Protein AF-A0A527VNP3-F1 (afdb_monomer)

pLDDT: mean 78.54, std 12.72, range [43.0, 92.5]

Sequence (93 aa):
SRLGRIAVDTNERRDVARIMLRPEQILLKRTSREGMSGTPDMLFGEVTDCEFAGAVCTVAVRLLNSPDPPDAAAIGNTPLILRRTGMDAPSVG

Mean predicted aligned error: 8.23 Å

Foldseek 3Di:
DCVQWDFDDDPVDTDIHGHDDDQANDDDDDDDPVRVVDDPPDWDWFFADWADDDQKIKTFTQIDDDPDQPPPVPPNGGTRIHMDGRVCTDDGD

Solvent-accessible surface area (backbone atoms only — not comparable to full-atom values): 5955 Å² total; per-residue (Å²): 96,62,81,45,50,43,86,39,86,46,105,87,46,85,46,72,48,77,52,89,74,59,41,84,78,62,86,87,76,94,73,55,80,78,62,66,75,58,63,94,87,66,84,50,62,37,29,77,40,65,48,79,69,67,74,34,20,44,35,29,31,39,69,73,64,57,80,64,64,51,100,45,100,72,55,60,80,53,48,51,64,33,66,44,58,32,93,70,60,68,67,69,94

Radius of gyration: 15.31 Å; Cα contacts (8 Å, |Δi|>4): 138; chains: 1; bounding box: 34×30×46 Å

Structure (mmCIF, N/CA/C/O backbone):
data_AF-A0A527VNP3-F1
#
_entry.id   AF-A0A527VNP3-F1
#
loop_
_atom_site.group_PDB
_atom_site.id
_atom_site.type_symbol
_atom_site.label_atom_id
_atom_site.label_alt_id
_atom_site.label_comp_id
_atom_site.label_asym_id
_atom_site.label_entity_id
_atom_site.label_seq_id
_atom_site.pdbx_PDB_ins_code
_atom_site.Cartn_x
_atom_site.Cartn_y
_atom_site.Cartn_z
_atom_site.occupancy
_atom_site.B_iso_or_equiv
_atom_site.auth_seq_id
_atom_site.auth_comp_id
_atom_site.auth_asym_id
_atom_site.auth_atom_id
_atom_site.pdbx_PDB_model_num
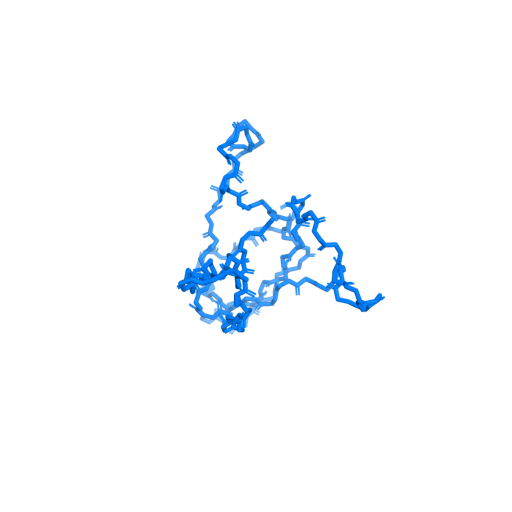ATOM 1 N N . SER A 1 1 ? -4.347 6.217 12.658 1.00 58.69 1 SER A N 1
ATOM 2 C CA . SER A 1 1 ? -4.706 5.731 11.325 1.00 58.69 1 SER A CA 1
ATOM 3 C C . SER A 1 1 ? -6.003 4.992 11.477 1.00 58.69 1 SER A C 1
ATOM 5 O O . SER A 1 1 ? -6.067 3.996 12.194 1.00 58.69 1 SER A O 1
ATOM 7 N N . ARG A 1 2 ? -7.059 5.552 10.885 1.00 69.94 2 ARG A N 1
ATOM 8 C CA . ARG A 1 2 ? -8.403 4.968 10.896 1.00 69.94 2 ARG A CA 1
ATOM 9 C C . ARG A 1 2 ? -8.592 3.920 9.789 1.00 69.94 2 ARG A C 1
ATOM 11 O O . ARG A 1 2 ? -9.694 3.410 9.636 1.00 69.94 2 ARG A O 1
ATOM 18 N N . LEU A 1 3 ? -7.554 3.594 9.006 1.00 81.50 3 LEU A N 1
ATOM 19 C CA . LEU A 1 3 ? -7.695 2.643 7.903 1.00 81.50 3 LEU A CA 1
ATOM 20 C C . LEU A 1 3 ? -8.129 1.274 8.434 1.00 81.50 3 LEU A C 1
ATOM 22 O O . LEU A 1 3 ? -7.480 0.711 9.315 1.00 81.50 3 LEU A O 1
ATOM 26 N N . GLY A 1 4 ? -9.246 0.768 7.915 1.00 82.81 4 GLY A N 1
ATOM 27 C CA . GLY A 1 4 ? -9.820 -0.500 8.354 1.00 82.81 4 GLY A CA 1
ATOM 28 C C . GLY A 1 4 ? -10.343 -0.494 9.796 1.00 82.81 4 GLY A C 1
ATOM 29 O O . GLY A 1 4 ? -10.544 -1.568 10.353 1.00 82.81 4 GLY A O 1
ATOM 30 N N . ARG A 1 5 ? -10.559 0.674 10.420 1.00 83.44 5 ARG A N 1
ATOM 31 C CA . ARG A 1 5 ? -11.139 0.797 11.766 1.00 83.44 5 ARG A CA 1
ATOM 32 C C . ARG A 1 5 ? -12.459 1.545 11.720 1.00 83.44 5 ARG A C 1
ATOM 34 O O . ARG A 1 5 ? -12.528 2.646 11.180 1.00 83.44 5 ARG A O 1
ATOM 41 N N . ILE A 1 6 ? -13.485 0.961 12.327 1.00 84.38 6 ILE A N 1
ATOM 42 C CA . ILE A 1 6 ? -14.831 1.531 12.401 1.00 84.38 6 ILE A CA 1
ATOM 43 C C . ILE A 1 6 ? -15.193 1.676 13.876 1.00 84.38 6 ILE A C 1
ATOM 45 O O . ILE A 1 6 ? -15.093 0.712 14.635 1.00 84.38 6 ILE A O 1
ATOM 49 N N . ALA A 1 7 ? -15.589 2.884 14.282 1.00 84.75 7 ALA A N 1
ATOM 50 C CA . ALA A 1 7 ? -16.124 3.109 15.618 1.00 84.75 7 ALA A CA 1
ATOM 51 C C . ALA A 1 7 ? -17.464 2.379 15.746 1.00 84.75 7 ALA A C 1
ATOM 53 O O . ALA A 1 7 ? -18.344 2.551 14.903 1.00 84.75 7 ALA A O 1
ATOM 54 N N . VAL A 1 8 ? -17.602 1.569 16.790 1.00 86.06 8 VAL A N 1
ATOM 55 C CA . VAL A 1 8 ? -18.843 0.870 17.108 1.00 86.06 8 VAL A CA 1
ATOM 56 C C . VAL A 1 8 ? -19.375 1.452 18.405 1.00 86.06 8 VAL A C 1
ATOM 58 O O . VAL A 1 8 ? -18.695 1.432 19.433 1.00 86.06 8 VAL A O 1
ATOM 61 N N . ASP A 1 9 ? -20.586 1.994 18.337 1.00 80.62 9 ASP A N 1
ATOM 62 C CA . ASP A 1 9 ? -21.315 2.422 19.521 1.00 80.62 9 ASP A CA 1
ATOM 63 C C . ASP A 1 9 ? -22.196 1.260 19.979 1.00 80.62 9 ASP A C 1
ATOM 65 O O . ASP A 1 9 ? -23.117 0.844 19.273 1.00 80.62 9 ASP A O 1
ATOM 69 N N . THR A 1 10 ? -21.867 0.681 21.129 1.00 73.69 10 THR A N 1
ATOM 70 C CA . THR A 1 10 ? -22.751 -0.262 21.816 1.00 73.69 10 THR A CA 1
ATOM 71 C C . THR A 1 10 ? -23.249 0.416 23.081 1.00 73.69 10 THR A C 1
ATOM 73 O O . THR A 1 10 ? -22.483 1.144 23.708 1.00 73.69 10 THR A O 1
ATOM 76 N N . ASN A 1 11 ? -24.508 0.167 23.466 1.00 71.38 11 ASN A N 1
ATOM 77 C CA . ASN A 1 11 ? -25.201 0.835 24.583 1.00 71.38 11 ASN A CA 1
ATOM 78 C C . ASN A 1 11 ? -24.415 0.878 25.913 1.00 71.38 11 ASN A C 1
ATOM 80 O O . ASN A 1 11 ? -24.774 1.652 26.795 1.00 71.38 11 ASN A O 1
ATOM 84 N N . GLU A 1 12 ? -23.352 0.082 26.065 1.00 68.19 12 GLU A N 1
ATOM 85 C CA . GLU A 1 12 ? -22.536 0.007 27.279 1.00 68.19 12 GLU A CA 1
ATOM 86 C C . GLU A 1 12 ? -21.028 0.253 27.052 1.00 68.19 12 GLU A C 1
ATOM 88 O O . GLU A 1 12 ? -20.281 0.387 28.024 1.00 68.19 12 GLU A O 1
ATOM 93 N N . ARG A 1 13 ? -20.536 0.346 25.801 1.00 65.75 13 ARG A N 1
ATOM 94 C CA . ARG A 1 13 ? -19.100 0.546 25.521 1.00 65.75 13 ARG A CA 1
ATOM 95 C C . ARG A 1 13 ? -18.830 1.129 24.130 1.00 65.75 13 ARG A C 1
ATOM 97 O O . ARG A 1 13 ? -19.342 0.641 23.124 1.00 65.75 13 ARG A O 1
ATOM 104 N N . ARG A 1 14 ? -17.930 2.119 24.070 1.00 72.62 14 ARG A N 1
ATOM 105 C CA . ARG A 1 14 ? -17.271 2.529 22.819 1.00 72.62 14 ARG A CA 1
ATOM 106 C C . ARG A 1 14 ? -16.208 1.496 22.472 1.00 72.62 14 ARG A C 1
ATOM 108 O O . ARG A 1 14 ? -15.250 1.342 23.231 1.00 72.62 14 ARG A O 1
ATOM 115 N N . ASP A 1 15 ? -16.379 0.816 21.348 1.00 79.25 15 ASP A N 1
ATOM 116 C CA . ASP A 1 15 ? -15.428 -0.173 20.844 1.00 79.25 15 ASP A CA 1
ATOM 117 C C . ASP A 1 15 ? -14.998 0.163 19.405 1.00 79.25 15 ASP A C 1
ATOM 119 O O . ASP A 1 15 ? -15.552 1.055 18.753 1.00 79.25 15 ASP A O 1
ATOM 123 N N . VAL A 1 16 ? -13.969 -0.518 18.905 1.00 82.06 16 VAL A N 1
ATOM 124 C CA . VAL A 1 16 ? -13.437 -0.334 17.552 1.00 82.06 16 VAL A CA 1
ATOM 125 C C . VAL A 1 16 ? -13.417 -1.672 16.826 1.00 82.06 16 VAL A C 1
ATOM 127 O O . VAL A 1 16 ? -12.589 -2.540 17.103 1.00 82.06 16 VAL A O 1
ATOM 130 N N . ALA A 1 17 ? -14.277 -1.811 15.818 1.00 82.94 17 ALA A N 1
ATOM 131 C CA . ALA A 1 17 ? -14.220 -2.940 14.901 1.00 82.94 17 ALA A CA 1
ATOM 132 C C . ALA A 1 17 ? -13.073 -2.763 13.901 1.00 82.94 17 ALA A C 1
ATOM 134 O O . ALA A 1 17 ? -12.789 -1.657 13.427 1.00 82.94 17 ALA A O 1
ATOM 135 N N . ARG A 1 18 ? -12.432 -3.879 13.545 1.00 84.81 18 ARG A N 1
ATOM 136 C CA . ARG A 1 18 ? -11.388 -3.938 12.519 1.00 84.81 18 ARG A CA 1
ATOM 137 C C . ARG A 1 18 ? -11.916 -4.683 11.303 1.00 84.81 18 ARG A C 1
ATOM 139 O O . ARG A 1 18 ? -12.423 -5.792 11.434 1.00 84.81 18 ARG A O 1
ATOM 146 N N . ILE A 1 19 ? -11.761 -4.086 10.130 1.00 85.06 19 ILE A N 1
ATOM 147 C CA . ILE A 1 19 ? -12.128 -4.684 8.848 1.00 85.06 19 ILE A CA 1
ATOM 148 C C . ILE A 1 19 ? -10.902 -4.788 7.948 1.00 85.06 19 ILE A C 1
ATOM 150 O O . ILE A 1 19 ? -10.006 -3.943 7.987 1.00 85.06 19 ILE A O 1
ATOM 154 N N . MET A 1 20 ? -10.878 -5.821 7.112 1.00 87.06 20 MET A N 1
ATOM 155 C CA . MET A 1 20 ? -9.895 -5.909 6.040 1.00 87.06 20 MET A CA 1
ATOM 156 C C . MET A 1 20 ? -10.415 -5.170 4.815 1.00 87.06 20 MET A C 1
ATOM 158 O O . MET A 1 20 ? -11.522 -5.433 4.348 1.00 87.06 20 MET A O 1
ATOM 162 N N . LEU A 1 21 ? -9.596 -4.259 4.300 1.00 85.81 21 LEU A N 1
ATOM 163 C CA . LEU A 1 21 ? -9.842 -3.600 3.026 1.00 85.81 21 LEU A CA 1
ATOM 164 C C . LEU A 1 21 ? -9.117 -4.371 1.935 1.00 85.81 21 LEU A C 1
ATOM 166 O O . LEU A 1 21 ? -7.945 -4.721 2.084 1.00 85.81 21 LEU A O 1
ATOM 170 N N . ARG A 1 22 ? -9.808 -4.616 0.827 1.00 85.69 22 ARG A N 1
ATOM 171 C CA . ARG A 1 22 ? -9.158 -5.115 -0.378 1.00 85.69 22 ARG A CA 1
ATOM 172 C C . ARG A 1 22 ? -8.385 -3.977 -1.058 1.00 85.69 22 ARG A C 1
ATOM 174 O O . ARG A 1 22 ? -8.814 -2.825 -0.959 1.00 85.69 22 ARG A O 1
ATOM 181 N N . PRO A 1 23 ? -7.284 -4.271 -1.768 1.00 83.38 23 PRO A N 1
ATOM 182 C CA . PRO A 1 23 ? -6.505 -3.271 -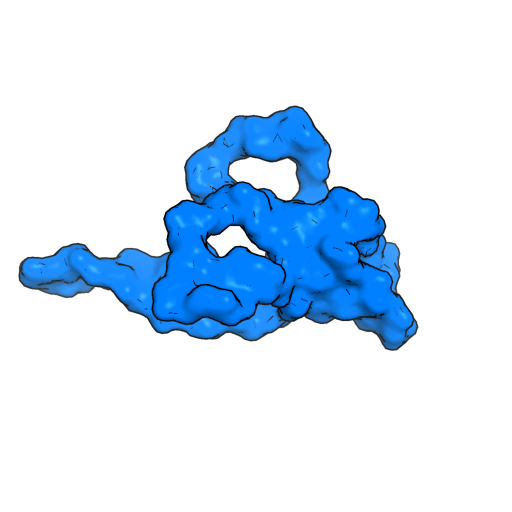2.500 1.00 83.38 23 PRO A CA 1
ATOM 183 C C . PRO A 1 23 ? -7.343 -2.329 -3.376 1.00 83.38 23 PRO A C 1
ATOM 185 O O . PRO A 1 23 ? -7.127 -1.120 -3.380 1.00 83.38 23 PRO A O 1
ATOM 188 N N . GLU A 1 24 ? -8.338 -2.870 -4.081 1.00 85.31 24 GLU 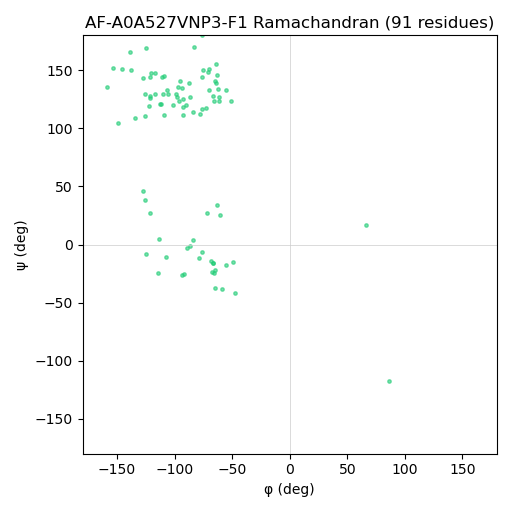A N 1
ATOM 189 C CA . GLU A 1 24 ? -9.236 -2.131 -4.971 1.00 85.31 24 GLU A CA 1
ATOM 190 C C . GLU A 1 24 ? -10.159 -1.134 -4.248 1.00 85.31 24 GLU A C 1
ATOM 192 O O . GLU A 1 24 ? -10.711 -0.240 -4.882 1.00 85.31 24 GLU A O 1
ATOM 197 N N . GLN A 1 25 ? -10.306 -1.244 -2.924 1.00 88.44 25 GLN A N 1
ATOM 198 C CA . GLN A 1 25 ? -11.107 -0.326 -2.106 1.00 88.44 25 GLN A CA 1
ATOM 199 C C . GLN A 1 25 ? -10.310 0.908 -1.649 1.00 88.44 25 GLN A C 1
ATOM 201 O O . GLN A 1 25 ? -10.856 1.770 -0.961 1.00 88.44 25 GLN A O 1
ATOM 206 N N . ILE A 1 26 ? -9.023 1.005 -2.005 1.00 87.06 26 ILE A N 1
ATOM 207 C CA . ILE A 1 26 ? -8.120 2.069 -1.556 1.00 87.06 26 ILE A CA 1
ATOM 208 C C . ILE A 1 26 ? -7.747 2.985 -2.728 1.00 87.06 26 ILE A C 1
ATOM 210 O O . ILE A 1 26 ? -7.114 2.589 -3.712 1.00 87.06 26 ILE A O 1
ATOM 214 N N . LEU A 1 27 ? -8.068 4.271 -2.591 1.00 86.62 27 LEU A N 1
ATOM 215 C CA . LEU A 1 27 ? -7.700 5.311 -3.549 1.00 86.62 27 LEU A CA 1
ATOM 216 C C . LEU A 1 27 ? -6.458 6.073 -3.064 1.00 86.62 27 LEU A C 1
ATOM 218 O O . LEU A 1 27 ? -6.429 6.559 -1.938 1.00 86.62 27 LEU A O 1
ATOM 222 N N . LEU A 1 28 ? -5.446 6.211 -3.923 1.00 86.56 28 LEU A N 1
ATOM 223 C CA . LEU A 1 28 ? -4.320 7.118 -3.716 1.00 86.56 28 LEU A CA 1
ATOM 224 C C . LEU A 1 28 ? -4.603 8.425 -4.446 1.00 86.56 28 LEU A C 1
ATOM 226 O O . LEU A 1 28 ? -5.078 8.422 -5.584 1.00 86.56 28 LEU A O 1
ATOM 230 N N . LYS A 1 29 ? -4.233 9.532 -3.810 1.00 87.31 29 LYS A N 1
ATOM 231 C CA . LYS A 1 29 ? -4.242 10.867 -4.397 1.00 87.31 29 LYS A CA 1
ATOM 232 C C . LYS A 1 29 ? -2.849 11.462 -4.232 1.00 87.31 29 LYS A C 1
ATOM 234 O O . LYS A 1 29 ? -2.312 11.447 -3.129 1.00 87.31 29 LYS A O 1
ATOM 239 N N . ARG A 1 30 ? -2.268 11.975 -5.321 1.00 86.19 30 ARG A N 1
ATOM 240 C CA . ARG A 1 30 ? -0.975 12.671 -5.264 1.00 86.19 30 ARG A CA 1
ATOM 241 C C . ARG A 1 30 ? -1.116 13.936 -4.415 1.00 86.19 30 ARG A C 1
ATOM 243 O O . ARG A 1 30 ? -2.113 14.650 -4.529 1.00 86.19 30 ARG A O 1
ATOM 250 N N . THR A 1 31 ? -0.115 14.206 -3.586 1.00 85.19 31 THR A N 1
ATOM 251 C CA . THR A 1 31 ? -0.023 15.419 -2.768 1.00 85.19 31 THR A CA 1
ATOM 252 C C . THR A 1 31 ? 1.407 15.945 -2.793 1.00 85.19 31 THR A C 1
ATOM 254 O O . THR A 1 31 ? 2.341 15.160 -2.936 1.00 85.19 31 THR A O 1
ATOM 257 N N . SER A 1 32 ? 1.586 17.261 -2.667 1.00 83.12 32 SER A N 1
ATOM 258 C CA . SER A 1 32 ? 2.902 17.855 -2.409 1.00 83.12 32 SER A CA 1
ATOM 259 C C . SER A 1 32 ? 3.219 17.822 -0.910 1.00 83.12 32 SER A C 1
ATOM 261 O O . SER A 1 32 ? 2.327 17.556 -0.096 1.00 83.12 32 SER A O 1
ATOM 263 N N . ARG A 1 33 ? 4.467 18.137 -0.534 1.00 78.69 33 ARG A N 1
ATOM 264 C CA . ARG A 1 33 ? 4.875 18.279 0.876 1.00 78.69 33 ARG A CA 1
ATOM 265 C C . ARG A 1 33 ? 4.065 19.351 1.602 1.00 78.69 33 ARG A C 1
ATOM 267 O O . ARG A 1 33 ? 3.685 19.145 2.747 1.00 78.69 33 ARG A O 1
ATOM 274 N N . GLU A 1 34 ? 3.749 20.458 0.940 1.00 78.25 34 GLU A N 1
ATOM 275 C CA . GLU A 1 34 ? 2.882 21.510 1.483 1.00 78.25 34 GLU A CA 1
ATOM 276 C C . GLU A 1 34 ? 1.458 20.978 1.704 1.00 78.25 34 GLU A C 1
ATOM 278 O O . GLU A 1 34 ? 0.831 21.261 2.723 1.00 78.25 34 GLU A O 1
ATOM 283 N N . GLY A 1 35 ? 0.976 20.123 0.795 1.00 74.31 35 GLY A N 1
ATOM 284 C CA . GLY A 1 35 ? -0.304 19.423 0.928 1.00 74.31 35 GLY A CA 1
ATOM 285 C C . GLY A 1 35 ? -0.336 18.362 2.036 1.00 74.31 35 GLY A C 1
ATOM 286 O O . GLY A 1 35 ? -1.419 17.947 2.444 1.00 74.31 35 GLY A O 1
ATOM 287 N N . MET A 1 36 ? 0.824 17.954 2.571 1.00 76.38 36 MET A N 1
ATOM 288 C CA . MET A 1 36 ? 0.904 17.061 3.735 1.00 76.38 36 MET A CA 1
ATOM 289 C C . MET A 1 36 ? 0.609 17.765 5.066 1.00 76.38 36 MET A C 1
ATOM 291 O O . MET A 1 36 ? 0.448 17.089 6.079 1.00 76.38 36 MET A O 1
ATOM 295 N N . SER A 1 37 ? 0.451 19.094 5.085 1.00 72.19 37 SER A N 1
ATOM 296 C CA . SER A 1 37 ? -0.004 19.857 6.262 1.00 72.19 37 SER A CA 1
ATOM 297 C C . SER A 1 37 ? -1.507 19.657 6.577 1.00 72.19 37 SER A C 1
ATOM 299 O O . SER A 1 37 ? -2.167 20.558 7.095 1.00 72.19 37 SER A O 1
ATOM 301 N N . GLY A 1 38 ? -2.078 18.507 6.206 1.00 63.94 38 GLY A N 1
ATOM 302 C CA . GLY A 1 38 ? -3.516 18.248 6.193 1.00 63.94 38 GLY A CA 1
ATOM 303 C C . GLY A 1 38 ? -4.160 17.991 7.561 1.00 63.94 38 GLY A C 1
ATOM 304 O O . GLY A 1 38 ? -3.521 17.982 8.610 1.00 63.94 38 GLY A O 1
ATOM 305 N N . THR A 1 39 ? -5.474 17.759 7.528 1.00 64.19 39 THR A N 1
ATOM 306 C CA . THR A 1 39 ? -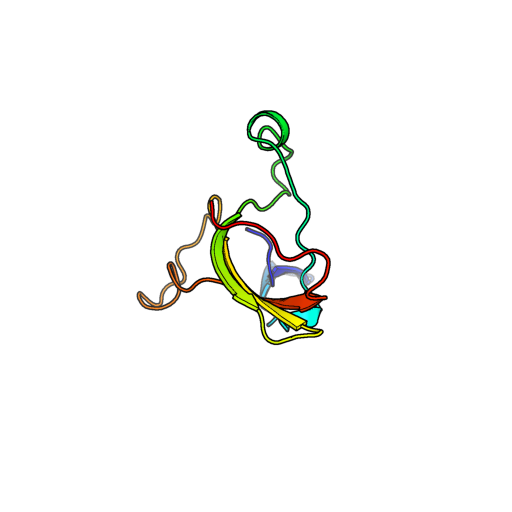6.299 17.435 8.703 1.00 64.19 39 THR A CA 1
ATOM 307 C C . THR A 1 39 ? -5.898 16.091 9.336 1.00 64.19 39 THR A C 1
ATOM 309 O O . THR A 1 39 ? -5.460 15.205 8.600 1.00 64.19 39 THR A O 1
ATOM 312 N N . PRO A 1 40 ? -6.159 15.862 10.642 1.00 65.31 40 PRO A N 1
ATOM 313 C CA . PRO A 1 40 ? -5.813 14.619 11.358 1.00 65.31 40 PRO A CA 1
ATOM 314 C C . PRO A 1 40 ? -6.358 13.321 10.737 1.00 65.31 40 PRO A C 1
ATOM 316 O O . PRO A 1 40 ? -5.894 12.227 11.057 1.00 65.31 40 PRO A O 1
ATOM 319 N N . ASP A 1 41 ? -7.351 13.445 9.858 1.00 71.06 41 ASP A N 1
ATOM 320 C CA . ASP A 1 41 ? -8.051 12.334 9.221 1.00 71.06 41 ASP A CA 1
ATOM 321 C C . ASP A 1 41 ? -7.393 11.869 7.909 1.00 71.06 41 ASP A C 1
ATOM 323 O O . ASP A 1 41 ? -7.835 10.887 7.312 1.00 71.06 41 ASP A O 1
ATOM 327 N N . MET A 1 42 ? -6.327 12.541 7.460 1.00 79.12 42 MET A N 1
ATOM 328 C CA . MET A 1 42 ? -5.589 12.163 6.255 1.00 79.12 42 MET A CA 1
ATOM 329 C C . MET A 1 42 ? -4.488 11.146 6.558 1.00 79.12 42 MET A C 1
ATOM 331 O O . MET A 1 42 ? -3.750 11.262 7.538 1.00 79.12 42 MET A O 1
ATOM 335 N N . LEU A 1 43 ? -4.352 10.158 5.675 1.00 83.81 43 LEU A N 1
ATOM 336 C CA . LEU A 1 43 ? -3.240 9.216 5.685 1.00 83.81 43 LEU A CA 1
ATOM 337 C C . LEU A 1 43 ? -2.284 9.550 4.557 1.00 83.81 43 LEU A C 1
ATOM 339 O O . LEU A 1 43 ? -2.694 9.686 3.405 1.00 83.81 43 LEU A O 1
ATOM 343 N N . PHE A 1 44 ? -1.011 9.645 4.910 1.00 86.88 44 PHE A N 1
ATOM 344 C CA . PHE A 1 44 ? 0.064 9.858 3.964 1.00 86.88 44 PHE A CA 1
ATOM 345 C C . PHE A 1 44 ? 0.882 8.586 3.841 1.00 86.88 44 PHE A C 1
ATOM 347 O O . PHE A 1 44 ? 1.074 7.851 4.813 1.00 86.88 44 PHE A O 1
ATOM 354 N N . GLY A 1 45 ? 1.363 8.335 2.633 1.00 86.75 45 GLY A N 1
ATOM 355 C CA . GLY A 1 45 ? 2.234 7.218 2.344 1.00 86.75 45 GLY A CA 1
ATOM 356 C C . GLY A 1 45 ? 3.235 7.588 1.267 1.00 86.75 45 GLY A C 1
ATOM 357 O O . GLY A 1 45 ? 2.956 8.438 0.426 1.00 86.75 45 GLY A O 1
ATOM 358 N N . GLU A 1 46 ? 4.386 6.942 1.327 1.00 89.62 46 GLU A N 1
ATOM 359 C CA . GLU A 1 46 ? 5.431 7.003 0.314 1.00 89.62 46 GLU A CA 1
ATOM 360 C C . GLU A 1 46 ? 5.290 5.794 -0.605 1.00 89.62 46 GLU A C 1
ATOM 362 O O . GLU A 1 46 ? 5.078 4.670 -0.132 1.00 89.62 46 GLU A O 1
ATOM 367 N N . VAL A 1 47 ? 5.401 6.012 -1.914 1.00 91.44 47 VAL A N 1
ATOM 368 C CA . VAL A 1 47 ? 5.462 4.908 -2.871 1.00 91.44 47 VAL A CA 1
ATOM 369 C C . VAL A 1 47 ? 6.869 4.338 -2.824 1.00 91.44 47 VAL A C 1
ATOM 371 O O . VAL A 1 47 ? 7.819 4.999 -3.226 1.00 91.44 47 VAL A O 1
ATOM 374 N N . THR A 1 48 ? 7.007 3.113 -2.329 1.00 92.50 48 THR A N 1
ATOM 375 C CA . THR A 1 48 ? 8.311 2.449 -2.206 1.00 92.50 48 THR A CA 1
ATOM 376 C C . THR A 1 48 ? 8.651 1.610 -3.428 1.00 92.50 48 THR A C 1
ATOM 378 O O . THR A 1 48 ? 9.823 1.360 -3.679 1.00 92.50 48 THR A O 1
ATOM 381 N N . ASP A 1 49 ? 7.634 1.156 -4.164 1.00 92.50 49 ASP A N 1
ATOM 382 C CA . ASP A 1 49 ? 7.801 0.379 -5.390 1.00 92.50 49 ASP A CA 1
ATOM 383 C C . ASP A 1 49 ? 6.594 0.551 -6.325 1.00 92.50 49 ASP A C 1
ATOM 385 O O . ASP A 1 49 ? 5.471 0.813 -5.874 1.00 92.50 49 ASP A O 1
ATOM 389 N N . CYS A 1 50 ? 6.829 0.412 -7.627 1.00 91.88 50 CYS A N 1
ATOM 390 C CA . CYS A 1 50 ? 5.821 0.531 -8.672 1.00 91.88 50 CYS A CA 1
ATOM 391 C C . CYS A 1 50 ? 6.175 -0.384 -9.853 1.00 91.88 50 CYS A C 1
ATOM 393 O O . CYS A 1 50 ? 7.053 -0.077 -10.659 1.00 91.88 50 CYS A O 1
ATOM 395 N N . GLU A 1 51 ? 5.461 -1.501 -9.971 1.00 92.19 51 GLU A N 1
ATOM 396 C CA . GLU A 1 51 ? 5.642 -2.489 -11.030 1.00 92.19 51 GLU A CA 1
ATOM 397 C C . GLU A 1 51 ? 4.559 -2.320 -12.101 1.00 92.19 51 GLU A C 1
ATOM 399 O O . GLU A 1 51 ? 3.361 -2.446 -11.833 1.00 92.19 51 GLU A O 1
ATOM 404 N N . PHE A 1 52 ? 4.964 -2.044 -13.339 1.00 88.12 52 PHE A N 1
ATOM 405 C CA . PHE A 1 52 ? 4.050 -1.908 -14.470 1.00 88.12 52 PHE A CA 1
ATOM 406 C C . PHE A 1 52 ? 3.882 -3.239 -15.212 1.00 88.12 52 PHE A C 1
ATOM 408 O O . PHE A 1 52 ? 4.854 -3.812 -15.697 1.00 88.12 52 PHE A O 1
ATOM 415 N N . ALA A 1 53 ? 2.636 -3.687 -15.373 1.00 86.62 53 ALA A N 1
ATOM 416 C CA . ALA A 1 53 ? 2.276 -4.926 -16.061 1.00 86.62 53 ALA A CA 1
ATOM 417 C C . ALA A 1 53 ? 1.220 -4.671 -17.158 1.00 86.62 53 ALA A C 1
ATOM 419 O O . ALA A 1 53 ? 0.208 -5.368 -17.264 1.00 86.62 53 ALA A O 1
ATOM 420 N N . GLY A 1 54 ? 1.432 -3.630 -17.972 1.00 86.81 54 GLY A N 1
ATOM 421 C CA . GLY A 1 54 ? 0.545 -3.256 -19.076 1.00 86.81 54 GLY A CA 1
ATOM 422 C C . GLY A 1 54 ? -0.605 -2.355 -18.626 1.00 86.81 54 GLY A C 1
ATOM 423 O O . GLY A 1 54 ? -0.398 -1.242 -18.156 1.00 86.81 54 GLY A O 1
ATOM 424 N N . ALA A 1 55 ? -1.851 -2.808 -18.769 1.00 87.25 55 ALA A N 1
ATOM 425 C CA . ALA A 1 55 ? -3.013 -1.988 -18.406 1.00 87.25 55 ALA A CA 1
ATOM 426 C C . ALA A 1 55 ? -3.116 -1.707 -16.893 1.00 87.25 55 ALA A C 1
ATOM 428 O O . ALA A 1 55 ? -3.848 -0.804 -16.482 1.00 87.25 55 ALA A O 1
ATOM 429 N N . VAL A 1 56 ? -2.388 -2.468 -16.070 1.00 87.12 56 VAL A N 1
ATOM 430 C CA . VAL A 1 56 ? -2.402 -2.380 -14.609 1.00 87.12 56 VAL A CA 1
ATOM 431 C C . VAL A 1 56 ? -0.974 -2.221 -14.082 1.00 87.12 56 VAL A C 1
ATOM 433 O O . VAL A 1 56 ? -0.049 -2.836 -14.609 1.00 87.12 56 VAL A O 1
ATOM 436 N N . CYS A 1 57 ? -0.800 -1.434 -13.023 1.00 89.94 57 CYS A N 1
ATOM 437 C CA . CYS A 1 57 ? 0.409 -1.412 -12.208 1.00 89.94 57 CYS A CA 1
ATOM 438 C C . CYS A 1 57 ? 0.124 -1.857 -10.767 1.00 89.94 57 CYS A C 1
ATOM 440 O O . CYS A 1 57 ? -0.967 -1.630 -10.228 1.00 89.94 57 CYS A O 1
ATOM 442 N N . THR A 1 58 ? 1.113 -2.502 -10.156 1.00 91.50 58 THR A N 1
ATOM 443 C CA . THR A 1 58 ? 1.148 -2.834 -8.732 1.00 91.50 58 THR A CA 1
ATOM 444 C C . THR A 1 58 ? 1.987 -1.782 -8.020 1.0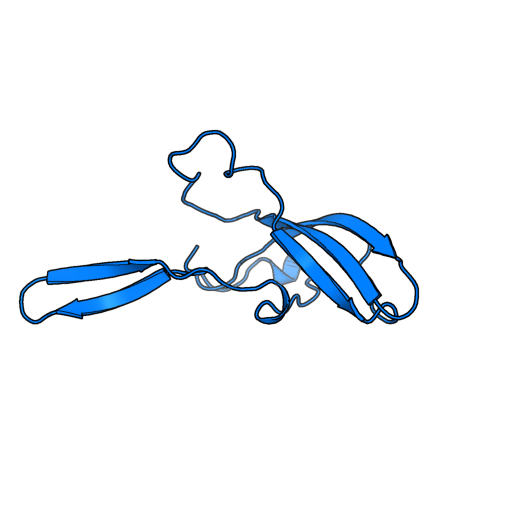0 91.50 58 THR A C 1
ATOM 446 O O . THR A 1 58 ? 3.114 -1.517 -8.418 1.00 91.50 58 THR A O 1
ATOM 449 N N . VAL A 1 59 ? 1.444 -1.170 -6.973 1.00 92.44 59 VAL A N 1
ATOM 450 C CA . VAL A 1 59 ? 2.103 -0.097 -6.222 1.00 92.44 59 VAL A CA 1
ATOM 451 C C . VAL A 1 59 ? 2.230 -0.519 -4.768 1.00 92.44 59 VAL A C 1
ATOM 453 O O . VAL A 1 59 ? 1.229 -0.879 -4.144 1.00 92.44 59 VAL A O 1
ATOM 456 N N . ALA A 1 60 ? 3.442 -0.443 -4.228 1.00 92.44 60 ALA A N 1
ATOM 457 C CA . ALA A 1 60 ? 3.720 -0.648 -2.815 1.00 92.44 60 ALA A CA 1
ATOM 458 C C . ALA A 1 60 ? 3.772 0.710 -2.103 1.00 92.44 60 ALA A C 1
ATOM 460 O O . ALA A 1 60 ? 4.540 1.590 -2.492 1.00 92.44 60 ALA A O 1
ATOM 461 N N . VAL A 1 61 ? 2.947 0.891 -1.069 1.00 90.56 61 VAL A N 1
ATOM 462 C CA . VAL A 1 61 ? 2.845 2.157 -0.327 1.00 90.56 61 VAL A CA 1
ATOM 463 C C . VAL A 1 61 ? 3.148 1.953 1.148 1.00 90.56 61 VAL A C 1
ATOM 465 O O . VAL A 1 61 ? 2.422 1.253 1.854 1.00 90.56 61 VAL A O 1
ATOM 468 N N . ARG A 1 62 ? 4.183 2.627 1.644 1.00 88.75 62 ARG A N 1
ATOM 469 C CA . ARG A 1 62 ? 4.522 2.662 3.067 1.00 88.75 62 ARG A CA 1
ATOM 470 C C . ARG A 1 62 ? 3.819 3.835 3.735 1.00 88.75 62 ARG A C 1
ATOM 472 O O . ARG A 1 62 ? 4.046 4.980 3.363 1.00 88.75 62 ARG A O 1
ATOM 479 N N . LEU A 1 63 ? 2.971 3.569 4.727 1.00 86.19 63 LEU A N 1
ATOM 480 C CA . LEU A 1 63 ? 2.280 4.629 5.467 1.00 86.19 63 LEU A CA 1
ATOM 481 C C . LEU A 1 63 ? 3.264 5.412 6.350 1.00 86.19 63 LEU A C 1
ATOM 483 O O . LEU A 1 63 ? 4.042 4.819 7.091 1.00 86.19 63 LEU A O 1
ATOM 487 N N . LEU A 1 64 ? 3.192 6.742 6.300 1.00 83.69 64 LEU A N 1
ATOM 488 C CA . LEU A 1 64 ? 4.083 7.650 7.033 1.00 83.69 64 LEU A CA 1
ATOM 489 C C . LEU A 1 64 ? 3.512 8.088 8.388 1.00 83.69 64 LEU A C 1
ATOM 491 O O . LEU A 1 64 ? 4.268 8.414 9.295 1.00 83.69 64 LEU A O 1
ATOM 495 N N . ASN A 1 65 ? 2.185 8.101 8.544 1.00 78.88 65 ASN A N 1
ATOM 496 C CA . ASN A 1 65 ? 1.504 8.590 9.748 1.00 78.88 65 ASN A CA 1
ATOM 497 C C . ASN A 1 65 ? 0.533 7.558 10.359 1.00 78.88 65 ASN A C 1
ATOM 499 O O . ASN A 1 65 ? -0.548 7.904 10.847 1.00 78.88 65 ASN A O 1
ATOM 503 N N . SER A 1 66 ? 0.911 6.270 10.346 1.00 69.44 66 SER A N 1
ATOM 504 C CA . SER A 1 66 ? 0.179 5.229 11.080 1.00 69.44 66 SER A CA 1
ATOM 505 C C . SER A 1 66 ? 0.631 5.175 12.551 1.00 69.44 66 SER A C 1
ATOM 507 O O . SER A 1 66 ? 1.774 4.818 12.804 1.00 69.44 66 SER A O 1
ATOM 509 N N . PRO A 1 67 ? -0.232 5.517 13.528 1.00 56.19 67 PRO A N 1
ATOM 510 C CA . PRO A 1 67 ? 0.106 5.604 14.948 1.00 56.19 67 PRO A CA 1
ATOM 511 C C . PRO A 1 67 ? 0.153 4.245 15.648 1.00 56.19 67 PRO A C 1
ATOM 513 O O . PRO A 1 67 ? 0.635 4.177 16.769 1.00 56.19 67 PRO A O 1
ATOM 516 N N . ASP A 1 68 ? -0.330 3.180 15.002 1.00 56.72 68 ASP A N 1
ATOM 517 C CA . ASP A 1 68 ? -0.191 1.825 15.519 1.00 56.72 68 ASP A CA 1
ATOM 518 C C . ASP A 1 68 ? 0.813 1.085 14.634 1.00 56.72 68 ASP A C 1
ATOM 520 O O . ASP A 1 68 ? 0.488 0.802 13.470 1.00 56.72 68 ASP A O 1
ATOM 524 N N . PRO A 1 69 ? 2.011 0.741 15.139 1.00 50.38 69 PRO A N 1
ATOM 525 C CA . PRO A 1 69 ? 2.659 -0.454 14.647 1.00 50.38 69 PRO A CA 1
ATOM 526 C C . PRO A 1 69 ? 1.704 -1.610 14.993 1.00 50.38 69 PRO A C 1
ATOM 528 O O . PRO A 1 69 ? 1.235 -1.694 16.128 1.00 50.38 69 PRO A O 1
ATOM 531 N N . PRO A 1 70 ? 1.312 -2.464 14.036 1.00 50.25 70 PRO A N 1
ATOM 532 C CA . PRO A 1 70 ? 0.546 -3.648 14.372 1.00 50.25 70 PRO A CA 1
ATOM 533 C C . PRO A 1 70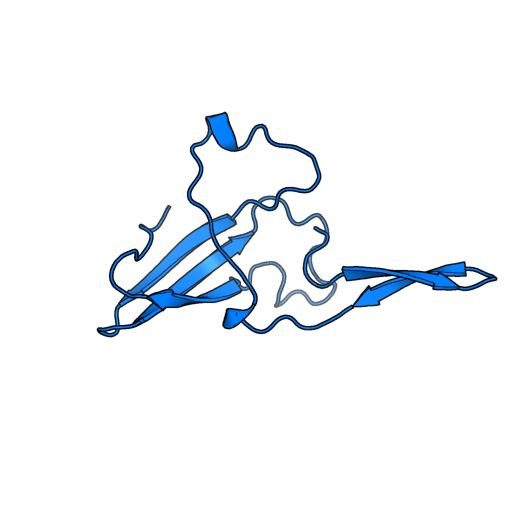 ? 1.355 -4.419 15.417 1.00 50.25 70 PRO A C 1
ATOM 535 O O . PRO A 1 70 ? 2.551 -4.626 15.219 1.00 50.25 70 PRO A O 1
ATOM 538 N N . ASP A 1 71 ? 0.705 -4.861 16.495 1.00 50.28 71 ASP A N 1
ATOM 539 C CA . ASP A 1 71 ? 1.245 -5.760 17.537 1.00 50.28 71 ASP A CA 1
ATOM 540 C C . ASP A 1 71 ? 1.617 -7.165 16.999 1.00 50.28 71 ASP A C 1
ATOM 542 O O . ASP A 1 71 ? 1.508 -8.193 17.659 1.00 50.28 71 ASP A O 1
ATOM 546 N N . ALA A 1 72 ? 2.079 -7.219 15.757 1.00 44.38 72 ALA A N 1
ATOM 547 C CA . ALA A 1 72 ? 2.829 -8.285 15.143 1.00 44.38 72 ALA A CA 1
ATOM 548 C C . ALA A 1 72 ? 3.980 -7.597 14.400 1.00 44.38 72 ALA A C 1
ATOM 550 O O . ALA A 1 72 ? 3.764 -6.949 13.371 1.00 44.38 72 ALA A O 1
ATOM 551 N N . ALA A 1 73 ? 5.201 -7.748 14.915 1.00 43.00 73 ALA A N 1
ATOM 552 C CA . ALA A 1 73 ? 6.458 -7.196 14.400 1.00 43.00 73 ALA A CA 1
ATOM 553 C C . ALA A 1 73 ? 6.847 -7.650 12.966 1.00 43.00 73 ALA A C 1
ATOM 555 O O . ALA A 1 73 ? 8.016 -7.632 12.602 1.00 43.00 73 ALA A O 1
ATOM 556 N N . ALA A 1 74 ? 5.879 -8.031 12.131 1.00 46.59 74 ALA A N 1
ATOM 557 C CA . ALA A 1 74 ? 6.042 -8.322 10.714 1.00 46.59 74 ALA A CA 1
ATOM 558 C C . ALA A 1 74 ? 5.286 -7.336 9.797 1.00 46.59 74 ALA A C 1
ATOM 560 O O . ALA A 1 74 ? 5.714 -7.163 8.663 1.00 46.59 74 ALA A O 1
ATOM 561 N N . ILE A 1 75 ? 4.211 -6.667 10.261 1.00 50.59 75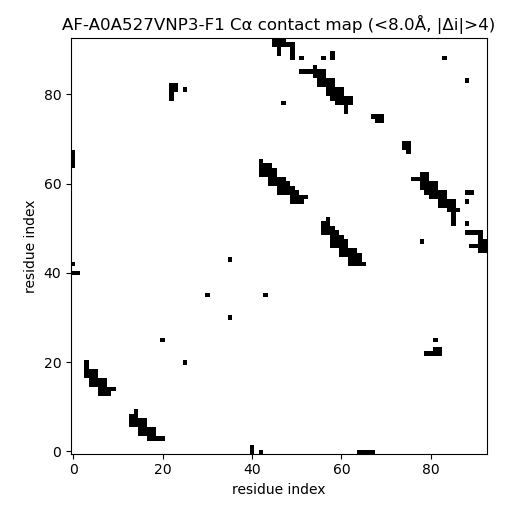 ILE A N 1
ATOM 562 C CA . ILE A 1 75 ? 3.280 -5.919 9.377 1.00 50.59 75 ILE A CA 1
ATOM 563 C C . ILE A 1 75 ? 3.410 -4.386 9.487 1.00 50.59 75 ILE A C 1
ATOM 565 O O . ILE A 1 75 ? 2.889 -3.653 8.655 1.00 50.59 75 ILE A O 1
ATOM 569 N N . GLY A 1 76 ? 4.150 -3.858 10.470 1.00 49.34 76 GLY A N 1
ATOM 570 C CA . GLY A 1 76 ? 4.288 -2.400 10.655 1.00 49.34 76 GLY A CA 1
ATOM 571 C C . GLY A 1 76 ? 5.048 -1.687 9.547 1.00 49.34 76 GLY A C 1
ATOM 572 O O . GLY A 1 76 ? 4.814 -0.509 9.301 1.00 49.34 76 GLY A O 1
ATOM 573 N N . ASN A 1 77 ? 5.890 -2.439 8.842 1.00 56.56 77 ASN A N 1
ATOM 574 C CA . ASN A 1 77 ? 6.646 -1.980 7.685 1.00 56.56 77 ASN A CA 1
ATOM 575 C C . ASN A 1 77 ? 6.207 -2.680 6.392 1.00 56.56 77 ASN A C 1
ATOM 577 O O . ASN A 1 77 ? 6.841 -2.474 5.361 1.00 56.56 77 ASN A O 1
ATOM 581 N N . THR A 1 78 ? 5.166 -3.524 6.424 1.00 71.50 78 THR A N 1
ATOM 582 C CA . THR A 1 78 ? 4.667 -4.146 5.196 1.00 71.50 78 THR A CA 1
ATOM 583 C C . THR A 1 78 ? 3.937 -3.078 4.391 1.00 71.50 78 THR A C 1
ATOM 585 O O . THR A 1 78 ? 2.948 -2.523 4.879 1.00 71.50 78 THR A O 1
ATOM 588 N N . PRO A 1 79 ? 4.409 -2.756 3.177 1.00 83.44 79 PRO A N 1
ATOM 589 C CA . PRO A 1 79 ? 3.732 -1.780 2.348 1.00 83.44 79 PRO A CA 1
ATOM 590 C C . PRO A 1 79 ? 2.328 -2.276 1.987 1.00 83.44 79 PRO A C 1
ATOM 592 O O . PRO A 1 79 ? 2.098 -3.469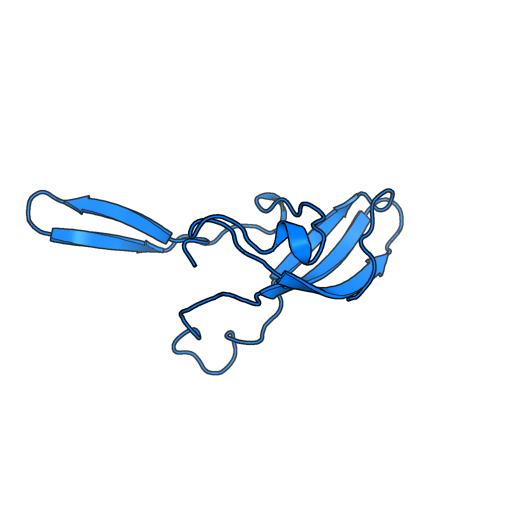 1.778 1.00 83.44 79 PRO A O 1
ATOM 595 N N . LEU A 1 80 ? 1.382 -1.346 1.880 1.00 87.81 80 LEU A N 1
ATOM 596 C CA . LEU A 1 80 ? 0.086 -1.622 1.276 1.00 87.81 80 LEU A CA 1
ATOM 597 C C . LEU A 1 80 ? 0.307 -1.927 -0.205 1.00 87.81 80 LEU A C 1
ATOM 599 O O . LEU A 1 80 ? 0.858 -1.095 -0.925 1.00 87.81 80 LEU A O 1
ATOM 603 N N . ILE A 1 81 ? -0.141 -3.097 -0.652 1.00 90.50 81 ILE A N 1
ATOM 604 C CA . ILE A 1 81 ? -0.060 -3.499 -2.057 1.00 90.50 81 ILE A CA 1
ATOM 605 C C . ILE A 1 81 ? -1.359 -3.112 -2.751 1.00 90.50 81 ILE A C 1
ATOM 607 O O . ILE A 1 81 ? -2.430 -3.594 -2.385 1.00 90.50 81 ILE A O 1
ATOM 611 N N . LEU A 1 82 ? -1.265 -2.237 -3.750 1.00 90.38 82 LEU A N 1
ATOM 612 C CA . LEU A 1 82 ? -2.400 -1.670 -4.473 1.00 90.38 82 LEU A CA 1
ATOM 613 C C . LEU A 1 82 ? -2.305 -1.989 -5.965 1.00 90.38 82 LEU A C 1
ATOM 615 O O . LEU A 1 82 ? -1.217 -1.970 -6.528 1.00 90.38 82 LEU A O 1
ATOM 619 N N . ARG A 1 83 ? -3.444 -2.229 -6.623 1.00 88.50 83 ARG A N 1
ATOM 620 C CA . ARG A 1 83 ? -3.520 -2.374 -8.087 1.00 88.50 83 ARG A CA 1
ATOM 621 C C . ARG A 1 83 ? -4.174 -1.135 -8.687 1.00 88.50 83 ARG A C 1
ATOM 623 O O . ARG A 1 83 ? -5.200 -0.683 -8.180 1.00 88.50 83 ARG A O 1
ATOM 630 N N . ARG A 1 84 ? -3.587 -0.574 -9.743 1.00 83.44 84 ARG A N 1
ATOM 631 C CA . ARG A 1 84 ? -4.067 0.648 -10.412 1.00 83.44 84 ARG A CA 1
ATOM 632 C C . ARG A 1 84 ? -3.983 0.537 -11.920 1.00 83.44 84 ARG A C 1
ATOM 634 O O . ARG A 1 84 ? -3.302 -0.334 -12.434 1.00 83.44 84 ARG A O 1
ATOM 641 N N . THR A 1 85 ? -4.651 1.443 -12.623 1.00 83.31 85 THR A N 1
ATOM 642 C CA . THR A 1 85 ? -4.473 1.621 -14.064 1.00 83.31 85 THR A CA 1
ATOM 643 C C . THR A 1 85 ? -3.040 2.048 -14.374 1.00 83.31 85 THR A C 1
ATOM 645 O O . THR A 1 85 ? -2.503 2.959 -13.745 1.00 83.31 85 THR A O 1
ATOM 648 N N . GLY A 1 86 ? -2.429 1.418 -15.375 1.00 76.94 86 GLY A N 1
ATOM 649 C CA . GLY A 1 86 ? -1.042 1.682 -15.756 1.00 76.94 86 GLY A CA 1
ATOM 650 C C . GLY A 1 86 ? -0.794 3.096 -16.301 1.00 76.94 86 GLY A C 1
ATOM 651 O O . GLY A 1 86 ? 0.329 3.579 -16.223 1.00 76.94 86 GLY A O 1
ATOM 652 N N . MET A 1 87 ? -1.830 3.782 -16.801 1.00 75.44 87 MET A N 1
ATOM 653 C CA . MET A 1 87 ? -1.714 5.134 -17.377 1.00 75.44 87 MET A CA 1
ATOM 654 C C . MET A 1 87 ? -1.325 6.218 -16.358 1.00 75.44 87 MET A C 1
ATOM 656 O O . MET A 1 87 ? -0.725 7.212 -16.748 1.00 75.44 87 MET A O 1
ATOM 660 N N . ASP A 1 88 ? -1.603 6.009 -15.066 1.00 73.81 88 ASP A N 1
ATOM 661 C CA . ASP A 1 88 ? -1.354 6.989 -13.995 1.00 73.81 88 ASP A CA 1
ATOM 662 C C . ASP A 1 88 ? -0.426 6.442 -12.901 1.00 73.81 88 ASP A C 1
ATOM 664 O O . ASP A 1 88 ? -0.494 6.859 -11.736 1.00 73.81 88 ASP A O 1
ATOM 668 N N . ALA A 1 89 ? 0.442 5.491 -13.263 1.00 78.56 89 ALA A N 1
ATOM 669 C CA . ALA A 1 89 ? 1.379 4.874 -12.335 1.00 78.56 89 ALA A CA 1
ATOM 670 C C . ALA A 1 89 ? 2.168 5.960 -11.567 1.00 78.56 89 ALA A C 1
ATOM 672 O O . ALA A 1 89 ? 2.746 6.863 -12.181 1.00 78.56 89 ALA A O 1
ATOM 673 N N . PRO A 1 90 ? 2.134 5.961 -10.223 1.00 83.50 90 PRO A N 1
ATOM 674 C CA . PRO A 1 90 ? 2.884 6.930 -9.441 1.00 83.50 90 PRO A CA 1
ATOM 675 C C . PRO A 1 90 ? 4.385 6.629 -9.522 1.00 83.50 90 PRO A C 1
ATOM 677 O O . PRO A 1 90 ? 4.788 5.472 -9.640 1.00 83.50 90 PRO A O 1
ATOM 680 N N . SER A 1 91 ? 5.204 7.677 -9.450 1.00 85.81 91 SER A N 1
ATOM 681 C CA . SER A 1 91 ? 6.645 7.536 -9.253 1.00 85.81 91 SER A CA 1
ATOM 682 C C . SER A 1 91 ? 6.941 7.042 -7.839 1.00 85.81 91 SER A C 1
ATOM 684 O O . SER A 1 91 ? 6.189 7.347 -6.914 1.00 85.81 91 SER A O 1
ATOM 686 N N . VAL A 1 92 ? 8.049 6.320 -7.683 1.00 88.62 92 VAL A N 1
ATOM 687 C CA . VAL A 1 92 ? 8.638 6.020 -6.371 1.00 88.62 92 VAL A CA 1
ATOM 688 C C . VAL A 1 92 ? 9.119 7.323 -5.719 1.00 88.62 92 VAL A C 1
ATOM 690 O O . VAL A 1 92 ? 9.664 8.185 -6.419 1.00 88.62 92 VAL A O 1
ATOM 693 N N . GLY A 1 93 ? 8.923 7.440 -4.402 1.00 82.19 93 GLY A N 1
ATOM 694 C CA . GLY A 1 93 ? 9.262 8.610 -3.577 1.00 82.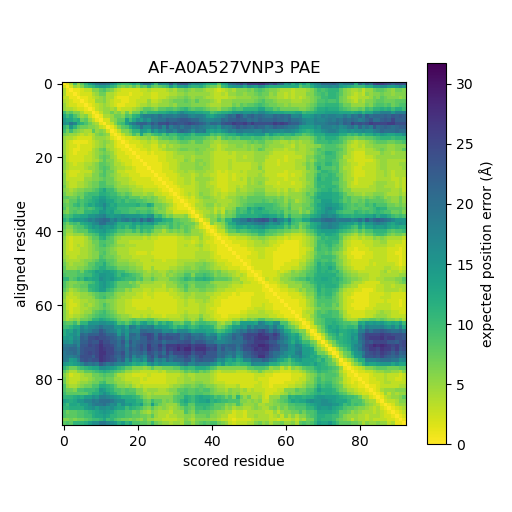19 93 GLY A CA 1
ATOM 695 C C . GLY A 1 93 ? 8.069 9.390 -3.031 1.00 82.19 93 GLY A C 1
ATOM 696 O O . GLY A 1 93 ? 6.916 9.134 -3.451 1.00 82.19 93 GLY A O 1
#

Nearest PDB structures (foldseek):
  4khb-assembly3_E  TM=4.905E-01  e=8.365E-01  Thermochaetoides thermophila DSM 1495
  5foa-assembly2_D  TM=6.598E-01  e=9.702E+00  Homo sapiens
  6rur-assembly1_H  TM=6.389E-01  e=9.702E+00  Homo sapiens
  4hbs-assembly1_A  TM=3.229E-01  e=9.152E+00  Bacteroides ovatus ATCC 8483

Secondary structure (DSSP, 8-state):
--TTEEEEEETTEEEEEE-PPPGGG-------TGGGS--TT---EEEEEEEE-SSEEEEEEEESS-S---SSTTTTTPPEEEEEEGGGPPPP-